Protein AF-A0A651H139-F1 (afdb_monomer)

Structure (mmCIF, N/CA/C/O backbone):
data_AF-A0A651H139-F1
#
_entry.id   AF-A0A651H139-F1
#
loop_
_atom_site.group_PDB
_atom_site.id
_atom_site.type_symbol
_atom_site.label_atom_id
_atom_site.label_alt_id
_atom_site.label_comp_id
_atom_site.label_asym_id
_atom_site.label_entity_id
_atom_site.label_seq_id
_atom_site.pdbx_PDB_ins_code
_atom_site.Cartn_x
_atom_site.Cartn_y
_atom_site.Cartn_z
_atom_site.occupancy
_atom_site.B_iso_or_equiv
_atom_site.auth_seq_id
_atom_site.auth_comp_id
_atom_site.auth_asym_id
_atom_site.auth_atom_id
_atom_site.pdbx_PDB_model_num
ATOM 1 N N . MET A 1 1 ? -6.492 52.705 83.514 1.00 47.47 1 MET A N 1
ATOM 2 C CA . MET A 1 1 ? -7.385 52.666 82.339 1.00 47.47 1 MET A CA 1
ATOM 3 C C . MET A 1 1 ? -6.529 52.869 81.091 1.00 47.47 1 MET A C 1
ATOM 5 O O . MET A 1 1 ? -6.229 54.001 80.756 1.00 47.47 1 MET A O 1
ATOM 9 N N . SER A 1 2 ? -6.008 51.786 80.507 1.00 46.94 2 SER A N 1
ATOM 10 C CA . SER A 1 2 ? -5.387 51.763 79.169 1.00 46.94 2 SER A CA 1
ATOM 11 C C . SER A 1 2 ? -5.122 50.300 78.799 1.00 46.94 2 SER A C 1
ATOM 13 O O . SER A 1 2 ? -4.218 49.666 79.340 1.00 46.94 2 SER A O 1
ATOM 15 N N . THR A 1 3 ? -5.993 49.730 77.972 1.00 52.69 3 THR A N 1
ATOM 16 C CA . THR A 1 3 ? -5.930 48.345 77.489 1.00 52.69 3 THR A CA 1
ATOM 17 C C . THR A 1 3 ? -5.232 48.317 76.132 1.00 52.69 3 THR A C 1
ATOM 19 O O . THR A 1 3 ? -5.686 48.969 75.194 1.00 52.69 3 THR A O 1
ATOM 22 N N . ARG A 1 4 ? -4.133 47.563 76.016 1.00 47.78 4 ARG A N 1
ATOM 23 C CA . ARG A 1 4 ? -3.503 47.222 74.728 1.00 47.78 4 ARG A CA 1
ATOM 24 C C . ARG A 1 4 ? -4.328 46.139 74.013 1.00 47.78 4 ARG A C 1
ATOM 26 O O . ARG A 1 4 ? -4.791 45.228 74.698 1.00 47.78 4 ARG A O 1
ATOM 33 N N . PRO A 1 5 ? -4.469 46.168 72.676 1.00 54.44 5 PRO A N 1
ATOM 34 C CA . PRO A 1 5 ? -5.036 45.052 71.932 1.00 54.44 5 PRO A CA 1
ATOM 35 C C . PRO A 1 5 ? -3.937 44.031 71.598 1.00 54.44 5 PRO A C 1
ATOM 37 O O . PRO A 1 5 ? -2.902 44.378 71.029 1.00 54.44 5 PRO A O 1
ATOM 40 N N . HIS A 1 6 ? -4.166 42.767 71.952 1.00 53.38 6 HIS A N 1
ATOM 41 C CA . HIS A 1 6 ? -3.394 41.638 71.440 1.00 53.38 6 HIS A CA 1
ATOM 42 C C . HIS A 1 6 ? -3.793 41.391 69.980 1.00 53.38 6 HIS A C 1
ATOM 44 O O . HIS A 1 6 ? -4.968 41.201 69.676 1.00 53.38 6 HIS A O 1
ATOM 50 N N . THR A 1 7 ? -2.819 41.435 69.075 1.00 54.84 7 THR A N 1
ATOM 51 C CA . THR A 1 7 ? -2.977 41.035 67.674 1.00 54.84 7 THR A CA 1
ATOM 52 C C . THR A 1 7 ? -2.750 39.530 67.601 1.00 54.84 7 THR A C 1
ATOM 54 O O . THR A 1 7 ? -1.624 39.062 67.748 1.00 54.84 7 THR A O 1
ATOM 57 N N . ASP A 1 8 ? -3.836 38.784 67.438 1.00 47.03 8 ASP A N 1
ATOM 58 C CA . ASP A 1 8 ? -3.831 37.334 67.271 1.00 47.03 8 ASP A CA 1
ATOM 59 C C . ASP A 1 8 ? -3.530 37.025 65.793 1.00 47.03 8 ASP A C 1
ATOM 61 O O . ASP A 1 8 ? -4.384 37.177 64.916 1.00 47.03 8 ASP A O 1
ATOM 65 N N . LEU A 1 9 ? -2.276 36.688 65.483 1.00 54.66 9 LEU A N 1
ATOM 66 C CA . LEU A 1 9 ? -1.890 36.177 64.167 1.00 54.66 9 LEU A CA 1
ATOM 67 C C . LEU A 1 9 ? -2.189 34.678 64.144 1.00 54.66 9 LEU A C 1
ATOM 69 O O . LEU A 1 9 ? -1.424 33.875 64.675 1.00 54.66 9 LEU A O 1
ATOM 73 N N . ALA A 1 10 ? -3.312 34.310 63.528 1.00 52.94 10 ALA A N 1
ATOM 74 C CA . ALA A 1 10 ? -3.652 32.916 63.279 1.00 52.94 10 ALA A CA 1
ATOM 75 C C . ALA A 1 10 ? -2.549 32.234 62.438 1.00 52.94 10 ALA A C 1
ATOM 77 O O . ALA A 1 10 ? -2.105 32.804 61.434 1.00 52.94 10 ALA A O 1
ATOM 78 N N . PRO A 1 11 ? -2.106 31.016 62.799 1.00 51.72 11 PRO A N 1
ATOM 79 C CA . PRO A 1 11 ? -1.178 30.258 61.975 1.00 51.72 11 PRO A CA 1
ATOM 80 C C . PRO A 1 11 ? -1.868 29.855 60.667 1.00 51.72 11 PRO A C 1
ATOM 82 O O . PRO A 1 11 ? -2.921 29.218 60.673 1.00 51.72 11 PRO A O 1
ATOM 85 N N . VAL A 1 12 ? -1.267 30.230 59.536 1.00 58.81 12 VAL A N 1
ATOM 86 C CA . VAL A 1 12 ? -1.681 29.758 58.209 1.00 58.81 12 VAL A CA 1
ATOM 87 C C . VAL A 1 12 ? -1.578 28.225 58.192 1.00 58.81 12 VAL A C 1
ATOM 89 O O . VAL A 1 12 ? -0.518 27.695 58.540 1.00 58.81 12 VAL A O 1
ATOM 92 N N . PRO A 1 13 ? -2.641 27.490 57.816 1.00 51.47 13 PRO A N 1
ATOM 93 C CA . PRO A 1 13 ? -2.626 26.035 57.822 1.00 51.47 13 PRO A CA 1
ATOM 94 C C . PRO A 1 13 ? -1.707 25.524 56.707 1.00 51.47 13 PRO A C 1
ATOM 96 O O . PRO A 1 13 ? -2.048 25.528 55.529 1.00 51.47 13 PRO A O 1
ATOM 99 N N . VAL A 1 14 ? -0.520 25.057 57.093 1.00 57.22 14 VAL A N 1
ATOM 100 C CA . VAL A 1 14 ? 0.495 24.468 56.197 1.00 57.22 14 VAL A CA 1
ATOM 101 C C . VAL A 1 14 ? 0.013 23.143 55.573 1.00 57.22 14 VAL A C 1
ATOM 103 O O . VAL A 1 14 ? 0.557 22.691 54.573 1.00 57.22 14 VAL A O 1
ATOM 106 N N . ALA A 1 15 ? -1.050 22.540 56.114 1.00 55.06 15 ALA A N 1
ATOM 107 C CA . ALA A 1 15 ? -1.561 21.237 55.691 1.00 55.06 15 ALA A CA 1
ATOM 108 C C . ALA A 1 15 ? -2.310 21.240 54.340 1.00 55.06 15 ALA A C 1
ATOM 110 O O . ALA A 1 15 ? -2.400 20.201 53.697 1.00 55.06 15 ALA A O 1
ATOM 111 N N . GLU A 1 16 ? -2.833 22.381 53.877 1.00 52.69 16 GLU A N 1
ATOM 112 C CA . GLU A 1 16 ? -3.688 22.431 52.673 1.00 52.69 16 GLU A CA 1
ATOM 113 C C . GLU A 1 16 ? -2.880 22.541 51.360 1.00 52.69 16 GLU A C 1
ATOM 115 O O . GLU A 1 16 ? -3.360 22.198 50.277 1.00 52.69 16 GLU A O 1
ATOM 120 N N . ALA A 1 17 ? -1.617 22.973 51.446 1.00 56.03 17 ALA A N 1
ATOM 121 C CA . ALA A 1 17 ? -0.727 23.112 50.293 1.00 56.03 17 ALA A CA 1
ATOM 122 C C . ALA A 1 17 ? -0.176 21.762 49.794 1.00 56.03 17 ALA A C 1
ATOM 124 O O . ALA A 1 17 ? -0.018 21.573 48.583 1.00 56.03 17 ALA A O 1
ATOM 125 N N . ASP A 1 18 ? 0.068 20.813 50.702 1.00 57.00 18 ASP A N 1
ATOM 126 C CA . ASP A 1 18 ? 0.630 19.501 50.363 1.00 57.00 18 ASP A CA 1
ATOM 127 C C . ASP A 1 18 ? -0.397 18.589 49.675 1.00 57.00 18 ASP A C 1
ATOM 129 O O . ASP A 1 18 ? -0.065 17.921 48.691 1.00 57.00 18 ASP A O 1
ATOM 133 N N . ASP A 1 19 ? -1.669 18.640 50.081 1.00 58.44 19 ASP A N 1
ATOM 134 C CA . ASP A 1 19 ? -2.745 17.884 49.424 1.00 58.44 19 ASP A CA 1
ATOM 135 C C . ASP A 1 19 ? -3.064 18.427 48.022 1.00 58.44 19 ASP A C 1
ATOM 137 O O . ASP A 1 19 ? -3.291 17.660 47.075 1.00 58.44 19 ASP A O 1
ATOM 141 N N . ALA A 1 20 ? -3.007 19.749 47.831 1.00 58.34 20 ALA A N 1
ATOM 142 C CA . ALA A 1 20 ? -3.158 20.365 46.514 1.00 58.34 20 ALA A CA 1
ATOM 143 C C . ALA A 1 20 ? -1.987 20.005 45.577 1.00 58.34 20 ALA A C 1
ATOM 145 O O . ALA A 1 20 ? -2.196 19.725 44.387 1.00 58.34 20 ALA A O 1
ATOM 146 N N . ALA A 1 21 ? -0.760 19.951 46.105 1.00 59.69 21 ALA A N 1
ATOM 147 C CA . ALA A 1 21 ? 0.429 19.540 45.363 1.00 59.69 21 ALA A CA 1
ATOM 148 C C . ALA A 1 21 ? 0.393 18.047 44.992 1.00 59.69 21 ALA A C 1
ATOM 150 O O . ALA A 1 21 ? 0.658 17.703 43.834 1.00 59.69 21 ALA A O 1
ATOM 151 N N . ALA A 1 22 ? -0.018 17.175 45.918 1.00 59.06 22 ALA A N 1
ATOM 152 C CA . ALA A 1 22 ? -0.191 15.741 45.683 1.00 59.06 22 ALA A CA 1
ATOM 153 C C . ALA A 1 22 ? -1.296 15.455 44.650 1.00 59.06 22 ALA A C 1
ATOM 155 O O . ALA A 1 22 ? -1.112 14.642 43.739 1.00 59.06 22 ALA A O 1
ATOM 156 N N . THR A 1 23 ? -2.403 16.200 44.703 1.00 61.00 23 THR A N 1
ATOM 157 C CA . THR A 1 23 ? -3.515 16.082 43.744 1.00 61.00 23 THR A CA 1
ATOM 158 C C . THR A 1 23 ? -3.134 16.608 42.351 1.00 61.00 23 THR A C 1
ATOM 160 O O . THR A 1 23 ? -3.502 16.021 41.328 1.00 61.00 23 THR A O 1
ATOM 163 N N . SER A 1 24 ? -2.329 17.675 42.279 1.00 60.19 24 SER A N 1
ATOM 164 C CA . SER A 1 24 ? -1.721 18.185 41.037 1.00 60.19 24 SER A CA 1
ATOM 165 C C . SER A 1 24 ? -0.720 17.189 40.436 1.00 60.19 24 SER A C 1
ATOM 167 O O . SER A 1 24 ? -0.739 16.952 39.224 1.00 60.19 24 SER A O 1
ATOM 169 N N . ALA A 1 25 ? 0.117 16.560 41.264 1.00 59.31 25 ALA A N 1
ATOM 170 C CA . ALA A 1 25 ? 1.078 15.547 40.834 1.00 59.31 25 ALA A CA 1
ATOM 171 C C . ALA A 1 25 ? 0.373 14.283 40.312 1.00 59.31 25 ALA A C 1
ATOM 173 O O . ALA A 1 25 ? 0.713 13.800 39.229 1.00 59.31 25 ALA A O 1
ATOM 174 N N . ALA A 1 26 ? -0.672 13.815 41.001 1.00 57.53 26 ALA A N 1
ATOM 175 C CA . ALA A 1 26 ? -1.503 12.691 40.567 1.00 57.53 26 ALA A CA 1
ATOM 176 C C . ALA A 1 26 ? -2.285 12.989 39.270 1.00 57.53 26 ALA A C 1
ATOM 178 O O . ALA A 1 26 ? -2.435 12.118 38.409 1.00 57.53 26 ALA A O 1
ATOM 179 N N . ARG A 1 27 ? -2.732 14.238 39.058 1.00 55.25 27 ARG A N 1
ATOM 180 C CA . ARG A 1 27 ? -3.337 14.659 37.779 1.00 55.25 27 ARG A CA 1
ATOM 181 C C . ARG A 1 27 ? -2.332 14.704 36.627 1.00 55.25 27 ARG A C 1
ATOM 183 O O . ARG A 1 27 ? -2.687 14.343 35.504 1.00 55.25 27 ARG A O 1
ATOM 190 N N . ARG A 1 28 ? -1.083 15.117 36.872 1.00 55.69 28 ARG A N 1
ATOM 191 C CA . ARG A 1 28 ? -0.029 15.142 35.838 1.00 55.69 28 ARG A CA 1
ATOM 192 C C . ARG A 1 28 ? 0.399 13.737 35.416 1.00 55.69 28 ARG A C 1
ATOM 194 O O . ARG A 1 28 ? 0.610 13.512 34.225 1.00 55.69 28 ARG A O 1
ATOM 201 N N . THR A 1 29 ? 0.464 12.783 36.343 1.00 54.66 29 THR A N 1
ATOM 202 C CA . THR A 1 29 ? 0.790 11.383 36.022 1.00 54.66 29 THR A CA 1
ATOM 203 C C . THR A 1 29 ? -0.355 10.679 35.289 1.00 54.66 29 THR A C 1
ATOM 205 O O . THR A 1 29 ? -0.104 9.969 34.314 1.00 54.66 29 THR A O 1
ATOM 208 N N . ALA A 1 30 ? -1.613 10.958 35.648 1.00 52.88 30 ALA A N 1
ATOM 209 C CA . ALA A 1 30 ? -2.782 10.447 34.925 1.00 52.88 30 ALA A CA 1
ATOM 210 C C . ALA A 1 30 ? -2.909 11.024 33.498 1.00 52.88 30 ALA A C 1
ATOM 212 O O . ALA A 1 30 ? -3.311 10.316 32.574 1.00 52.88 30 ALA A O 1
ATOM 213 N N . SER A 1 31 ? -2.502 12.281 33.283 1.00 51.69 31 SER A N 1
ATOM 214 C CA . SER A 1 31 ? -2.505 12.919 31.957 1.00 51.69 31 SER A CA 1
ATOM 215 C C . SER A 1 31 ? -1.406 12.399 31.012 1.00 51.69 31 SER A C 1
ATOM 217 O O . SER A 1 31 ? -1.512 12.588 29.798 1.00 51.69 31 SER A O 1
ATOM 219 N N . GLY A 1 32 ? -0.353 11.756 31.531 1.00 48.09 32 GLY A N 1
ATOM 220 C CA . GLY A 1 32 ? 0.766 11.229 30.735 1.00 48.09 32 GLY A CA 1
ATOM 221 C C . GLY A 1 32 ? 0.537 9.826 30.158 1.00 48.09 32 GLY A C 1
ATOM 222 O O . GLY A 1 32 ? 1.191 9.442 29.188 1.00 48.09 32 GLY A O 1
ATOM 223 N N . ALA A 1 33 ? -0.426 9.070 30.695 1.00 47.12 33 ALA A N 1
ATOM 224 C CA . ALA A 1 33 ? -0.637 7.652 30.381 1.00 47.12 33 ALA A CA 1
ATOM 225 C C . ALA A 1 33 ? -1.183 7.367 28.961 1.00 47.12 33 ALA A C 1
ATOM 227 O O . ALA A 1 33 ? -1.276 6.211 28.549 1.00 47.12 33 ALA A O 1
ATOM 228 N N . GLY A 1 34 ? -1.531 8.402 28.187 1.00 52.78 34 GLY A N 1
ATOM 229 C CA . GLY A 1 34 ? -2.111 8.267 26.844 1.00 52.78 34 GLY A CA 1
ATOM 230 C C . GLY A 1 34 ? -1.166 8.547 25.668 1.00 52.78 34 GLY A C 1
ATOM 231 O O . GLY A 1 34 ? -1.540 8.294 24.519 1.00 52.78 34 GLY A O 1
ATOM 232 N N . GLN A 1 35 ? 0.042 9.077 25.897 1.00 57.38 35 GLN A N 1
ATOM 233 C CA . GLN A 1 35 ? 0.929 9.472 24.797 1.00 57.38 35 GLN A CA 1
ATOM 234 C C . GLN A 1 35 ? 1.868 8.332 24.390 1.00 57.38 35 GLN A C 1
ATOM 236 O O . GLN A 1 35 ? 2.908 8.090 24.992 1.00 57.38 35 GLN A O 1
ATOM 241 N N . VAL A 1 36 ? 1.520 7.639 23.303 1.00 67.38 36 VAL A N 1
ATOM 242 C CA . VAL A 1 36 ? 2.433 6.703 22.628 1.00 67.38 36 VAL A CA 1
ATOM 243 C C . VAL A 1 36 ? 3.733 7.430 22.269 1.00 67.38 36 VAL A C 1
ATOM 245 O O . VAL A 1 36 ? 3.698 8.414 21.515 1.00 67.38 36 VAL A O 1
ATOM 248 N N . THR A 1 37 ? 4.866 6.925 22.768 1.00 84.06 37 THR A N 1
ATOM 249 C CA . THR A 1 37 ? 6.191 7.493 22.488 1.00 84.06 37 THR A CA 1
ATOM 250 C C . THR A 1 37 ? 6.443 7.554 20.974 1.00 84.06 37 THR A C 1
ATOM 252 O O . THR A 1 37 ? 5.964 6.688 20.227 1.00 84.06 37 THR A O 1
ATOM 255 N N . PRO A 1 38 ? 7.174 8.569 20.476 1.00 83.62 38 PRO A N 1
ATOM 256 C CA . PRO A 1 38 ? 7.478 8.692 19.048 1.00 83.62 38 PRO A CA 1
ATOM 257 C C . PRO A 1 38 ? 8.184 7.439 18.504 1.00 83.62 38 PRO A C 1
ATOM 259 O O . PRO A 1 38 ? 7.838 6.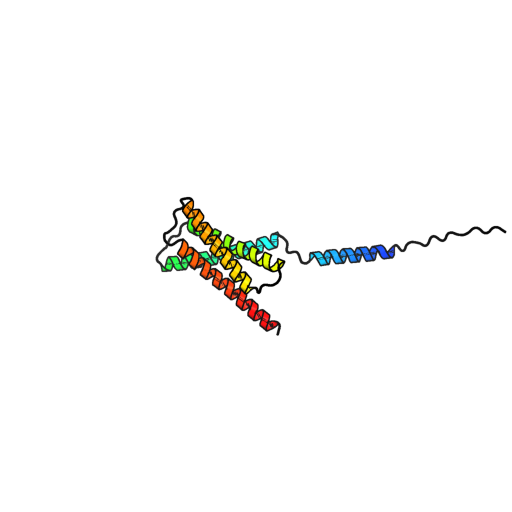956 17.428 1.00 83.62 38 PRO A O 1
ATOM 262 N N . LEU A 1 39 ? 9.063 6.828 19.305 1.00 85.62 39 LEU A N 1
ATOM 263 C CA . LEU A 1 39 ? 9.728 5.562 18.981 1.00 85.62 39 LEU A CA 1
ATOM 264 C C . LEU A 1 39 ? 8.738 4.403 18.795 1.00 85.62 39 LEU A C 1
ATOM 266 O O . LEU A 1 39 ? 8.859 3.626 17.849 1.00 85.62 39 LEU A O 1
ATOM 270 N N . ALA A 1 40 ? 7.714 4.291 19.649 1.00 87.00 40 ALA A N 1
ATOM 271 C CA . ALA A 1 40 ? 6.699 3.248 19.510 1.00 87.00 40 ALA A CA 1
ATOM 272 C C . ALA A 1 40 ? 5.840 3.432 18.248 1.00 87.00 40 ALA A C 1
ATOM 274 O O . ALA A 1 40 ? 5.447 2.441 17.625 1.00 87.00 40 ALA A O 1
ATOM 275 N N . ARG A 1 41 ? 5.555 4.681 17.853 1.00 85.19 41 ARG A N 1
ATOM 276 C CA . ARG A 1 41 ? 4.873 4.989 16.584 1.00 85.19 41 ARG A CA 1
ATOM 277 C C . ARG A 1 41 ? 5.730 4.603 15.385 1.00 85.19 41 ARG A C 1
ATOM 279 O O . ARG A 1 41 ? 5.240 3.867 14.530 1.00 85.19 41 ARG A O 1
ATOM 286 N N . LEU A 1 42 ? 6.998 5.010 15.377 1.00 88.44 42 L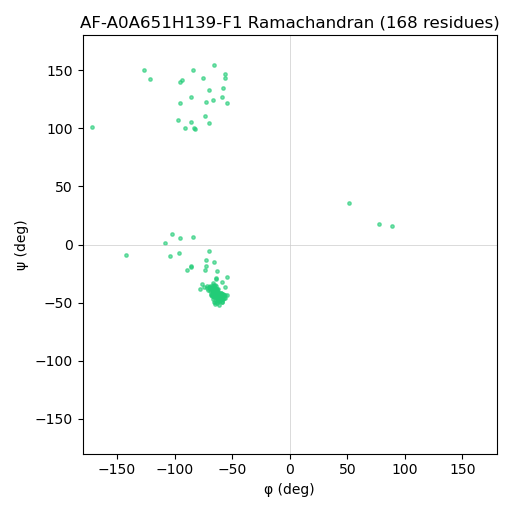EU A N 1
ATOM 287 C CA . LEU A 1 42 ? 7.938 4.673 14.311 1.00 88.44 42 LEU A CA 1
ATOM 288 C C . LEU A 1 42 ? 8.102 3.155 14.162 1.00 88.44 42 LEU A C 1
ATOM 290 O O . LEU A 1 42 ? 7.994 2.633 13.057 1.00 88.44 42 LEU A O 1
ATOM 294 N N . ARG A 1 43 ? 8.244 2.424 15.276 1.00 92.38 43 ARG A N 1
ATOM 295 C CA . ARG A 1 43 ? 8.320 0.955 15.268 1.00 92.38 43 ARG A CA 1
ATOM 296 C C . ARG A 1 43 ? 7.084 0.316 14.636 1.00 92.38 43 ARG A C 1
ATOM 298 O O . ARG A 1 43 ? 7.205 -0.579 13.808 1.00 92.38 43 ARG A O 1
ATOM 305 N N . ARG A 1 44 ? 5.880 0.760 15.020 1.00 89.94 44 ARG A N 1
ATOM 306 C CA . ARG A 1 44 ? 4.622 0.231 14.458 1.00 89.94 44 ARG A CA 1
ATOM 307 C C . ARG A 1 44 ? 4.494 0.538 12.969 1.00 89.94 44 ARG A C 1
ATOM 309 O O . ARG A 1 44 ? 3.994 -0.308 12.237 1.00 89.94 44 ARG A O 1
ATOM 316 N N . PHE A 1 45 ? 4.923 1.722 12.542 1.00 88.69 45 PHE A N 1
ATOM 317 C CA . PHE A 1 45 ? 4.939 2.098 11.133 1.00 88.69 45 PHE A CA 1
ATOM 318 C C . PHE A 1 45 ? 5.911 1.217 10.342 1.00 88.69 45 PHE A C 1
ATOM 320 O O . PHE A 1 45 ? 5.492 0.572 9.386 1.00 88.69 45 PHE A O 1
ATOM 327 N N . GLY A 1 46 ? 7.158 1.086 10.808 1.00 91.44 46 GLY A N 1
ATOM 328 C CA . GLY A 1 46 ? 8.168 0.227 10.186 1.00 91.44 46 GLY A CA 1
ATOM 329 C C . GLY A 1 46 ? 7.710 -1.228 10.059 1.00 91.44 46 GLY A C 1
ATOM 330 O O . GLY A 1 46 ? 7.822 -1.809 8.988 1.00 91.44 46 GLY A O 1
ATOM 331 N N . LEU A 1 47 ? 7.084 -1.792 11.099 1.00 92.62 47 LEU A N 1
ATOM 332 C CA . LEU A 1 47 ? 6.522 -3.147 11.033 1.00 92.62 47 LEU A CA 1
ATOM 333 C C . LEU A 1 47 ? 5.453 -3.293 9.943 1.00 92.62 47 LEU A C 1
ATOM 335 O O . LEU A 1 47 ? 5.439 -4.295 9.233 1.00 92.62 47 LEU A O 1
ATOM 339 N N . ARG A 1 48 ? 4.566 -2.304 9.785 1.00 89.38 48 ARG A N 1
ATOM 340 C CA . ARG A 1 48 ? 3.554 -2.328 8.719 1.00 89.38 48 ARG A CA 1
ATOM 341 C C . ARG A 1 48 ? 4.188 -2.222 7.336 1.00 89.38 48 ARG A C 1
ATOM 343 O O . ARG A 1 48 ? 3.757 -2.946 6.446 1.00 89.38 48 ARG A O 1
ATOM 350 N N . VAL A 1 49 ? 5.208 -1.374 7.171 1.00 91.81 49 VAL A N 1
ATOM 351 C CA . VAL A 1 49 ? 5.977 -1.284 5.919 1.00 91.81 49 VAL A CA 1
ATOM 352 C C . VAL A 1 49 ? 6.599 -2.637 5.594 1.00 91.81 49 VAL A C 1
ATOM 354 O O . VAL A 1 49 ? 6.379 -3.130 4.496 1.00 91.81 49 VAL A O 1
ATOM 357 N N . CYS A 1 50 ? 7.284 -3.277 6.546 1.00 93.50 50 CYS A N 1
ATOM 358 C CA . CYS A 1 50 ? 7.895 -4.589 6.327 1.00 93.50 50 CYS A CA 1
ATOM 359 C C . CYS A 1 50 ? 6.861 -5.644 5.920 1.00 93.50 50 CYS A C 1
ATOM 361 O O . CYS A 1 50 ? 7.054 -6.333 4.926 1.00 93.50 50 CYS A O 1
ATOM 363 N N . VAL A 1 51 ? 5.745 -5.754 6.648 1.00 90.31 51 VAL A N 1
ATOM 364 C CA . VAL A 1 51 ? 4.703 -6.750 6.347 1.00 90.31 51 VAL A CA 1
ATOM 365 C C . VAL A 1 51 ? 4.098 -6.522 4.961 1.00 90.31 51 VAL A C 1
ATOM 367 O O . VAL A 1 51 ? 3.979 -7.470 4.187 1.00 90.31 51 VAL A O 1
ATOM 370 N N . LEU A 1 52 ? 3.738 -5.279 4.627 1.00 88.56 52 LEU A N 1
ATOM 371 C CA . LEU A 1 52 ? 3.128 -4.959 3.335 1.00 88.56 52 LEU A CA 1
ATOM 372 C C . LEU A 1 52 ? 4.118 -5.097 2.181 1.00 88.56 52 LEU A C 1
ATOM 374 O O . LEU A 1 52 ? 3.750 -5.625 1.138 1.00 88.56 52 LEU A O 1
ATOM 378 N N . TYR A 1 53 ? 5.365 -4.672 2.372 1.00 91.75 53 TYR A N 1
ATOM 379 C CA . TYR A 1 53 ? 6.418 -4.819 1.373 1.00 91.75 53 TYR A CA 1
ATOM 380 C C . TYR A 1 53 ? 6.713 -6.288 1.080 1.00 91.75 53 TYR A C 1
ATOM 382 O O . TYR A 1 53 ? 6.756 -6.673 -0.088 1.00 91.75 53 TYR A O 1
ATOM 390 N N . THR A 1 54 ? 6.835 -7.125 2.112 1.00 91.62 54 THR A N 1
ATOM 391 C CA . THR A 1 54 ? 7.018 -8.569 1.936 1.00 91.62 54 THR A CA 1
ATOM 392 C C . THR A 1 54 ? 5.815 -9.193 1.237 1.00 91.62 54 THR A C 1
ATOM 394 O O . THR A 1 54 ? 5.996 -9.908 0.257 1.00 91.62 54 THR A O 1
ATOM 397 N N . ALA A 1 55 ? 4.588 -8.894 1.676 1.00 87.00 55 ALA A N 1
ATOM 398 C CA . ALA A 1 55 ? 3.381 -9.440 1.057 1.00 87.00 55 ALA A CA 1
ATOM 399 C C . ALA A 1 55 ? 3.258 -9.041 -0.422 1.00 87.00 55 ALA A C 1
ATOM 401 O O . ALA A 1 55 ? 3.001 -9.894 -1.271 1.00 87.00 55 ALA A O 1
ATOM 402 N N . LEU A 1 56 ? 3.489 -7.764 -0.736 1.00 86.56 56 LEU A N 1
ATOM 403 C CA . LEU A 1 56 ? 3.457 -7.242 -2.100 1.00 86.56 56 LEU A CA 1
ATOM 404 C C . LEU A 1 56 ? 4.538 -7.888 -2.972 1.00 86.56 56 LEU A C 1
ATOM 406 O O . LEU A 1 56 ? 4.251 -8.322 -4.084 1.00 86.56 56 LEU A O 1
ATOM 410 N N . THR A 1 57 ? 5.765 -7.980 -2.459 1.00 89.56 57 THR A N 1
ATOM 411 C CA . THR A 1 57 ? 6.899 -8.557 -3.190 1.00 89.56 57 THR A CA 1
ATOM 412 C C . THR A 1 57 ? 6.675 -10.036 -3.459 1.00 89.56 57 THR A C 1
ATOM 414 O O . THR A 1 57 ? 6.764 -10.444 -4.608 1.00 89.56 57 THR A O 1
ATOM 417 N N . VAL A 1 58 ? 6.295 -10.821 -2.447 1.00 89.81 58 VAL A N 1
ATOM 418 C CA . VAL A 1 58 ? 6.013 -12.255 -2.614 1.00 89.81 58 VAL A CA 1
ATOM 419 C C . VAL A 1 58 ? 4.870 -12.471 -3.600 1.00 89.81 58 VAL A C 1
ATOM 421 O O . VAL A 1 58 ? 5.002 -13.288 -4.504 1.00 89.81 58 VAL A O 1
ATOM 424 N N . THR A 1 59 ? 3.777 -11.712 -3.481 1.00 84.00 59 THR A N 1
ATOM 425 C CA . THR A 1 59 ? 2.641 -11.822 -4.413 1.00 84.00 59 THR A CA 1
ATOM 426 C C . THR A 1 59 ? 3.075 -11.519 -5.844 1.00 84.00 59 THR A C 1
ATOM 428 O O . THR A 1 59 ? 2.773 -12.283 -6.759 1.00 84.00 59 THR A O 1
ATOM 431 N N . SER A 1 60 ? 3.830 -10.436 -6.039 1.00 83.69 60 SER A N 1
ATOM 432 C CA . SER A 1 60 ? 4.327 -10.049 -7.358 1.00 83.69 60 SER A CA 1
ATOM 433 C C . SER A 1 60 ? 5.320 -11.066 -7.921 1.00 83.69 60 SER A C 1
ATOM 435 O O . SER A 1 60 ? 5.292 -11.323 -9.118 1.00 83.69 60 SER A O 1
ATOM 437 N N . SER A 1 61 ? 6.169 -11.662 -7.082 1.00 87.25 61 SER A N 1
ATOM 438 C CA . SER A 1 61 ? 7.111 -12.708 -7.488 1.00 87.25 61 SER A CA 1
ATOM 439 C C . SER A 1 61 ? 6.389 -13.992 -7.885 1.00 87.25 61 SER A C 1
ATOM 441 O O . SER A 1 61 ? 6.712 -14.568 -8.915 1.00 87.25 61 SER A O 1
ATOM 443 N N . VAL A 1 62 ? 5.373 -14.418 -7.127 1.00 87.88 62 VAL A N 1
ATOM 444 C CA . VAL A 1 62 ? 4.541 -15.579 -7.488 1.00 87.88 62 VAL A CA 1
ATOM 445 C C . VAL A 1 62 ? 3.851 -15.351 -8.833 1.00 87.88 62 VAL A C 1
ATOM 447 O O . VAL A 1 62 ? 3.839 -16.244 -9.678 1.00 87.88 62 VAL A O 1
ATOM 450 N N . LEU A 1 63 ? 3.312 -14.149 -9.055 1.00 84.25 63 LEU A N 1
ATOM 451 C CA . LEU A 1 63 ? 2.643 -13.802 -10.308 1.00 84.25 63 LEU A CA 1
ATOM 452 C C . LEU A 1 63 ? 3.623 -13.738 -11.491 1.00 84.25 63 LEU A C 1
ATOM 454 O O . LEU A 1 63 ? 3.299 -14.229 -12.569 1.00 84.25 63 LEU A O 1
ATOM 458 N N . ALA A 1 64 ? 4.823 -13.191 -11.280 1.00 85.06 64 ALA A N 1
ATOM 459 C CA . ALA A 1 64 ? 5.890 -13.165 -12.279 1.00 85.06 64 ALA A CA 1
ATOM 460 C C . ALA A 1 64 ? 6.338 -14.586 -12.665 1.00 85.06 64 ALA A C 1
ATOM 462 O O . ALA A 1 64 ? 6.403 -14.899 -13.854 1.00 85.06 64 ALA A O 1
ATOM 463 N N . LEU A 1 65 ? 6.532 -15.476 -11.683 1.00 89.06 65 LEU A N 1
ATOM 464 C CA . LEU A 1 65 ? 6.860 -16.886 -11.926 1.00 89.06 65 LEU A CA 1
ATOM 465 C C . LEU A 1 65 ? 5.763 -17.593 -12.731 1.00 89.06 65 LEU A C 1
ATOM 467 O O . LEU A 1 65 ? 6.062 -18.317 -13.677 1.00 89.06 65 LEU A O 1
ATOM 471 N N . ALA A 1 66 ? 4.490 -17.348 -12.407 1.00 86.50 66 ALA A N 1
ATOM 472 C CA . ALA A 1 66 ? 3.364 -17.902 -13.160 1.00 86.50 66 ALA A CA 1
ATOM 473 C C . ALA A 1 66 ? 3.309 -17.407 -14.621 1.00 86.50 66 ALA A C 1
ATOM 475 O O . ALA A 1 66 ? 2.725 -18.071 -15.474 1.00 86.50 66 ALA A O 1
ATOM 476 N N . GLN A 1 67 ? 3.923 -16.258 -14.913 1.00 85.44 67 GLN A N 1
ATOM 477 C CA . GLN A 1 67 ? 4.042 -15.671 -16.252 1.00 85.44 67 GLN A CA 1
ATOM 478 C C . GLN A 1 67 ? 5.367 -16.029 -16.953 1.00 85.44 67 GLN A C 1
ATOM 480 O O . GLN A 1 67 ? 5.631 -15.520 -18.042 1.00 85.44 67 GLN A O 1
ATOM 485 N N . GLY A 1 68 ? 6.198 -16.890 -16.354 1.00 88.06 68 GLY A N 1
ATOM 486 C CA . GLY A 1 68 ? 7.489 -17.308 -16.911 1.00 88.06 68 GLY A CA 1
ATOM 487 C C . GLY A 1 68 ? 8.617 -16.281 -16.755 1.00 88.06 68 GLY A C 1
ATOM 488 O O . GLY A 1 68 ? 9.614 -16.365 -17.465 1.00 88.06 68 GLY A O 1
ATOM 489 N N . GLN A 1 69 ? 8.470 -15.299 -15.862 1.00 85.06 69 GLN A N 1
ATOM 490 C CA . GLN A 1 69 ? 9.510 -14.318 -15.542 1.00 85.06 69 GLN A CA 1
ATOM 491 C C . GLN A 1 69 ? 10.269 -14.757 -14.284 1.00 85.06 69 GLN A C 1
ATOM 493 O O . GLN A 1 69 ? 9.742 -14.686 -13.174 1.00 85.06 69 GLN A O 1
ATOM 498 N N . GLU A 1 70 ? 11.511 -15.209 -14.458 1.00 86.94 70 GLU A N 1
ATOM 499 C CA . GLU A 1 70 ? 12.340 -15.736 -13.360 1.00 86.94 70 GLU A CA 1
ATOM 500 C C . GLU A 1 70 ? 13.171 -14.660 -12.648 1.00 86.94 70 GLU A C 1
ATOM 502 O O . GLU A 1 70 ? 13.572 -14.837 -11.497 1.00 86.94 70 GLU A O 1
ATOM 507 N N . SER A 1 71 ? 13.420 -13.530 -13.313 1.00 83.50 71 SER A N 1
ATOM 508 C CA . SER A 1 71 ? 14.254 -12.445 -12.798 1.00 83.50 71 SER A CA 1
ATOM 509 C C . SER A 1 71 ? 13.490 -11.132 -12.717 1.00 83.50 71 SER A C 1
ATOM 511 O O . SER A 1 71 ? 12.735 -10.786 -13.622 1.00 83.50 71 SER A O 1
ATOM 513 N N . ASP A 1 72 ? 13.759 -10.367 -11.663 1.00 81.38 72 ASP A N 1
ATOM 514 C CA . ASP A 1 72 ? 13.205 -9.034 -11.451 1.00 81.38 72 ASP A CA 1
ATOM 515 C C . ASP A 1 72 ? 14.339 -8.031 -11.207 1.00 81.38 72 ASP A C 1
ATOM 517 O O . ASP A 1 72 ? 15.398 -8.385 -10.681 1.00 81.38 72 ASP A O 1
ATOM 521 N N . THR A 1 73 ? 14.143 -6.772 -11.591 1.00 84.44 73 THR A N 1
ATOM 522 C CA . THR A 1 73 ? 15.195 -5.753 -11.452 1.00 84.44 73 THR A CA 1
ATOM 523 C C . THR A 1 73 ? 15.203 -5.150 -10.048 1.00 84.44 73 THR A C 1
ATOM 525 O O . THR A 1 73 ? 14.164 -4.987 -9.404 1.00 84.44 73 THR A O 1
ATOM 528 N N . HIS A 1 74 ? 16.379 -4.723 -9.575 1.00 85.69 74 HIS A N 1
ATOM 529 C CA . HIS A 1 74 ? 16.486 -3.997 -8.303 1.00 85.69 74 HIS A CA 1
ATOM 530 C C . HIS A 1 74 ? 15.650 -2.709 -8.288 1.00 85.69 74 HIS A C 1
ATOM 532 O O . HIS A 1 74 ? 15.095 -2.341 -7.253 1.00 85.69 74 HIS A O 1
ATOM 538 N N . VAL A 1 75 ? 15.504 -2.055 -9.444 1.00 80.12 75 VAL A N 1
ATOM 539 C CA . VAL A 1 75 ? 14.663 -0.862 -9.605 1.00 80.12 75 VAL A CA 1
ATOM 540 C C . VAL A 1 75 ? 13.191 -1.192 -9.356 1.00 80.12 75 VAL A C 1
ATOM 542 O O . VAL A 1 75 ? 12.512 -0.438 -8.662 1.00 80.12 75 VAL A O 1
ATOM 545 N N . HIS A 1 76 ? 12.702 -2.341 -9.832 1.00 80.69 76 HIS A N 1
ATOM 546 C CA . HIS A 1 76 ? 11.322 -2.770 -9.593 1.00 80.69 76 HIS A CA 1
ATOM 547 C C . HIS A 1 76 ? 11.058 -3.026 -8.099 1.00 80.69 76 HIS A C 1
ATOM 549 O O . HIS A 1 76 ? 10.030 -2.607 -7.562 1.00 80.69 76 HIS A O 1
ATOM 555 N N . LEU A 1 77 ? 12.009 -3.647 -7.393 1.00 85.81 77 LEU A N 1
ATOM 556 C CA . LEU A 1 77 ? 11.923 -3.857 -5.942 1.00 85.81 77 LEU A CA 1
ATOM 557 C C . LEU A 1 77 ? 11.870 -2.526 -5.174 1.00 85.81 77 LEU A C 1
ATOM 559 O O . LEU A 1 77 ? 11.014 -2.342 -4.304 1.00 85.81 77 LEU A O 1
ATOM 563 N N . LEU A 1 78 ? 12.726 -1.565 -5.535 1.00 86.94 78 LEU A N 1
ATOM 564 C CA . LEU A 1 78 ? 12.712 -0.223 -4.943 1.00 86.94 78 LEU A CA 1
ATOM 565 C C . LEU A 1 78 ? 11.413 0.534 -5.249 1.00 86.94 78 LEU A C 1
ATOM 567 O O . LEU A 1 78 ? 10.868 1.193 -4.362 1.00 86.94 78 LEU A O 1
ATOM 571 N N . ALA A 1 79 ? 10.872 0.396 -6.460 1.00 83.19 79 ALA A N 1
ATOM 572 C CA . ALA A 1 79 ? 9.582 0.976 -6.822 1.00 83.19 79 ALA A CA 1
ATOM 573 C C . ALA A 1 79 ? 8.440 0.408 -5.959 1.00 83.19 79 ALA A C 1
ATOM 575 O O . ALA A 1 79 ? 7.630 1.175 -5.433 1.00 83.19 79 ALA A O 1
ATOM 576 N N . ARG A 1 80 ? 8.413 -0.911 -5.708 1.00 86.69 80 ARG A N 1
ATOM 577 C CA . ARG A 1 80 ? 7.439 -1.520 -4.777 1.00 86.69 80 ARG A CA 1
ATOM 578 C C . ARG A 1 80 ? 7.558 -0.936 -3.371 1.00 86.69 80 ARG A C 1
ATOM 580 O O . ARG A 1 80 ? 6.536 -0.635 -2.753 1.00 86.69 80 ARG A O 1
ATOM 587 N N . LEU A 1 81 ? 8.779 -0.743 -2.871 1.00 90.06 81 LEU A N 1
ATOM 588 C CA . LEU A 1 81 ? 9.000 -0.119 -1.564 1.00 90.06 81 LEU A CA 1
ATOM 589 C C . LEU A 1 81 ? 8.457 1.316 -1.530 1.00 90.06 81 LEU A C 1
ATOM 591 O O . LEU A 1 81 ? 7.739 1.675 -0.594 1.00 90.06 81 LEU A O 1
ATOM 595 N N . ALA A 1 82 ? 8.746 2.115 -2.559 1.00 88.12 82 ALA A N 1
ATOM 596 C CA . ALA A 1 82 ? 8.240 3.480 -2.672 1.00 88.12 82 ALA A CA 1
ATOM 597 C C . ALA A 1 82 ? 6.702 3.516 -2.656 1.00 88.12 82 ALA A C 1
ATOM 599 O O . ALA A 1 82 ? 6.111 4.314 -1.927 1.00 88.12 82 ALA A O 1
ATOM 600 N N . PHE A 1 83 ? 6.042 2.605 -3.375 1.00 87.62 83 PHE A N 1
ATOM 601 C CA . PHE A 1 83 ? 4.578 2.519 -3.386 1.00 87.62 83 PHE A CA 1
ATOM 602 C C . PHE A 1 83 ? 3.996 2.149 -2.021 1.00 87.62 83 PHE A C 1
ATOM 604 O O . PHE A 1 83 ? 2.996 2.737 -1.607 1.00 87.62 83 PHE A O 1
ATOM 611 N N . VAL A 1 84 ? 4.630 1.230 -1.286 1.00 89.75 84 VAL A N 1
ATOM 612 C CA . VAL A 1 84 ? 4.212 0.891 0.085 1.00 89.75 84 VAL A CA 1
ATOM 613 C C . VAL A 1 84 ? 4.347 2.100 1.009 1.00 89.75 84 VAL A C 1
ATOM 615 O O . VAL A 1 84 ? 3.431 2.373 1.786 1.00 89.75 84 VAL A O 1
ATOM 618 N N . LEU A 1 85 ? 5.446 2.852 0.910 1.00 91.00 85 LEU A N 1
ATOM 619 C CA . LEU A 1 85 ? 5.658 4.059 1.712 1.00 91.00 85 LEU A CA 1
ATOM 620 C C . LEU A 1 85 ? 4.615 5.139 1.404 1.00 91.00 85 LEU A C 1
ATOM 622 O O . LEU A 1 85 ? 4.032 5.696 2.335 1.00 91.00 85 LEU A O 1
ATOM 626 N N . ILE A 1 86 ? 4.335 5.388 0.122 1.00 89.69 86 ILE A N 1
ATOM 627 C CA . ILE A 1 86 ? 3.305 6.341 -0.316 1.00 89.69 86 ILE A CA 1
ATOM 628 C C . ILE A 1 86 ? 1.929 5.905 0.189 1.00 89.69 86 ILE A C 1
ATOM 630 O O . ILE A 1 86 ? 1.216 6.702 0.799 1.00 89.69 86 ILE A O 1
ATOM 634 N N . GLY A 1 87 ? 1.568 4.635 -0.008 1.00 86.56 87 GLY A N 1
ATOM 635 C CA . GLY A 1 87 ? 0.272 4.106 0.405 1.00 86.56 87 GLY A CA 1
ATOM 636 C C . GLY A 1 87 ? 0.046 4.190 1.909 1.00 86.56 87 GLY A C 1
ATOM 637 O O . GLY A 1 87 ? -1.000 4.655 2.368 1.00 86.56 87 GL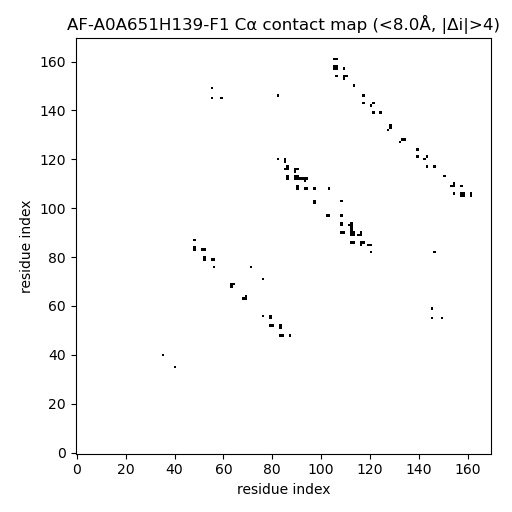Y A O 1
ATOM 638 N N . LEU A 1 88 ? 1.046 3.792 2.694 1.00 88.50 88 LEU A N 1
ATOM 639 C CA . LEU A 1 88 ? 0.951 3.825 4.148 1.00 88.50 88 LEU A CA 1
ATOM 640 C C . LEU A 1 88 ? 1.000 5.256 4.697 1.00 88.50 88 LEU A C 1
ATOM 642 O O . LEU A 1 88 ? 0.293 5.568 5.657 1.00 88.50 88 LEU A O 1
ATOM 646 N N . GLY A 1 89 ? 1.793 6.128 4.072 1.00 87.69 89 GLY A N 1
ATOM 647 C CA . GLY A 1 89 ? 1.848 7.553 4.386 1.00 87.69 89 GLY A CA 1
ATOM 648 C C . GLY A 1 89 ? 0.510 8.246 4.136 1.00 87.69 89 GLY A C 1
ATOM 649 O O . GLY A 1 89 ? -0.004 8.917 5.030 1.00 87.69 89 GLY A O 1
ATOM 650 N N . ALA A 1 90 ? -0.106 8.018 2.973 1.00 86.81 90 ALA A N 1
ATOM 651 C CA . ALA A 1 90 ? -1.433 8.539 2.651 1.00 86.81 90 ALA A CA 1
ATOM 652 C C . ALA A 1 90 ? -2.482 8.084 3.677 1.00 86.81 90 ALA A C 1
ATOM 654 O O . ALA A 1 90 ? -3.277 8.892 4.159 1.00 86.81 90 ALA A O 1
ATOM 655 N N . PHE A 1 91 ? -2.443 6.811 4.079 1.00 85.06 91 PHE A N 1
ATOM 656 C CA . PHE A 1 91 ? -3.345 6.292 5.104 1.00 85.06 91 PHE A CA 1
ATOM 657 C C . PHE A 1 91 ? -3.151 6.978 6.467 1.00 85.06 91 PHE A C 1
ATOM 659 O O . PHE A 1 91 ? -4.136 7.349 7.102 1.00 85.06 91 PHE A O 1
ATOM 666 N N . GLU A 1 92 ? -1.911 7.186 6.923 1.00 86.62 92 GLU A N 1
ATOM 667 C CA . GLU A 1 92 ? -1.633 7.902 8.181 1.00 86.62 92 GLU A CA 1
ATOM 668 C C . GLU A 1 92 ? -2.097 9.366 8.130 1.00 86.62 92 GLU A C 1
ATOM 670 O O . GLU A 1 92 ? -2.647 9.866 9.113 1.00 86.62 92 GLU A O 1
ATOM 675 N N . VAL A 1 93 ? -1.945 10.044 6.986 1.00 86.12 93 VAL A N 1
ATOM 676 C CA . VAL A 1 93 ? -2.436 11.420 6.800 1.00 86.12 93 VAL A CA 1
ATOM 677 C C . VAL A 1 93 ? -3.960 11.473 6.907 1.00 86.12 93 VAL A C 1
ATOM 679 O O . VAL A 1 93 ? -4.495 12.265 7.687 1.00 86.12 93 VAL A O 1
ATOM 682 N N . VAL A 1 94 ? -4.668 10.609 6.173 1.00 84.31 94 VAL A N 1
ATOM 683 C CA . VAL A 1 94 ? -6.140 10.583 6.174 1.00 84.31 94 VAL A CA 1
ATOM 684 C C . VAL A 1 94 ? -6.681 10.147 7.541 1.00 84.31 94 VAL A C 1
ATOM 686 O O . VAL A 1 94 ? -7.647 10.729 8.040 1.00 84.31 94 VAL A O 1
ATOM 689 N N . ASP A 1 95 ? -6.043 9.181 8.207 1.00 82.44 95 ASP A N 1
ATOM 690 C CA . ASP A 1 95 ? -6.428 8.763 9.559 1.00 82.44 95 ASP A CA 1
ATOM 691 C C . ASP A 1 95 ? -6.129 9.847 10.612 1.00 82.44 95 ASP A C 1
ATOM 693 O O . ASP A 1 95 ? -6.917 10.042 11.541 1.00 82.44 95 ASP A O 1
ATOM 697 N N . GLY A 1 96 ? -5.039 10.605 10.457 1.00 83.75 96 GLY A N 1
ATOM 698 C CA . GLY A 1 96 ? -4.740 11.783 11.273 1.00 83.75 96 GLY A CA 1
ATOM 699 C C . GLY A 1 96 ? -5.804 12.873 11.125 1.00 83.75 96 GLY A C 1
ATOM 700 O O . GLY A 1 96 ? -6.306 13.388 12.128 1.00 83.75 96 GLY A O 1
ATOM 701 N N . LEU A 1 97 ? -6.218 13.156 9.886 1.00 81.62 97 LEU A N 1
ATOM 702 C CA . LEU A 1 97 ? -7.341 14.047 9.582 1.00 81.62 97 LEU A CA 1
ATOM 703 C C . LEU A 1 97 ? -8.634 13.548 10.233 1.00 81.62 97 LEU A C 1
ATOM 705 O O . LEU A 1 97 ? -9.310 14.313 10.919 1.00 81.62 97 LEU A O 1
ATOM 709 N N . ARG A 1 98 ? -8.950 12.252 10.123 1.00 82.25 98 ARG A N 1
ATOM 710 C CA . ARG A 1 98 ? -10.124 11.671 10.792 1.00 82.25 98 ARG A CA 1
ATOM 711 C C . ARG A 1 98 ? -10.094 11.900 12.295 1.00 82.25 98 ARG A C 1
ATOM 713 O O . ARG A 1 98 ? -11.113 12.268 12.868 1.00 82.25 98 ARG A O 1
ATOM 720 N N . ARG A 1 99 ? -8.957 11.662 12.953 1.00 80.62 99 ARG A N 1
ATOM 721 C CA . ARG A 1 99 ? -8.835 11.867 14.406 1.00 80.62 99 ARG A CA 1
ATOM 722 C C . ARG A 1 99 ? -9.018 13.334 14.796 1.00 80.62 99 ARG A C 1
ATOM 724 O O . ARG A 1 99 ? -9.510 13.593 15.887 1.00 80.62 99 ARG A O 1
ATOM 731 N N . ARG A 1 100 ? -8.660 14.267 13.908 1.00 78.88 100 ARG A N 1
ATOM 732 C CA . ARG A 1 100 ? -8.820 15.713 14.110 1.00 78.88 100 ARG A CA 1
ATOM 733 C C . ARG A 1 100 ? -10.255 16.205 13.889 1.00 78.88 100 ARG A C 1
ATOM 735 O O . ARG A 1 100 ? -10.696 17.068 14.636 1.00 78.88 100 ARG A O 1
ATOM 742 N N . TYR A 1 101 ? -10.966 15.665 12.897 1.00 75.38 101 TYR A N 1
ATOM 743 C CA . TYR A 1 101 ? -12.302 16.137 12.480 1.00 75.38 101 TYR A CA 1
ATOM 744 C C . TYR A 1 101 ? -13.460 15.173 12.847 1.00 75.38 101 TYR A C 1
ATOM 746 O O . TYR A 1 101 ? -14.625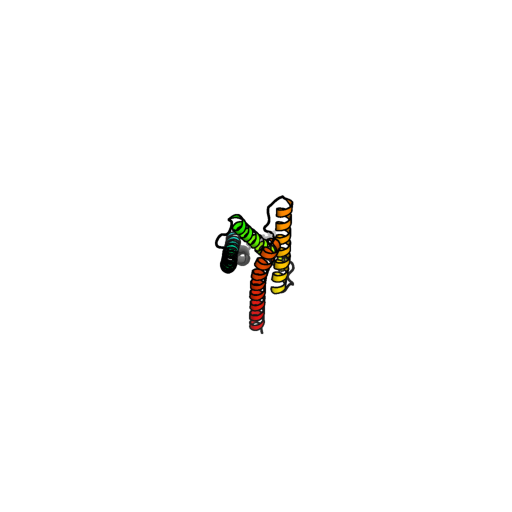 15.437 12.562 1.00 75.38 101 TYR A O 1
ATOM 754 N N . ALA A 1 102 ? -13.131 14.064 13.516 1.00 64.12 102 ALA A N 1
ATOM 755 C CA . ALA A 1 102 ? -13.965 13.221 14.380 1.00 64.12 102 ALA A CA 1
ATOM 756 C C . ALA A 1 102 ? -15.329 12.715 13.859 1.00 64.12 102 ALA A C 1
ATOM 758 O O . ALA A 1 102 ? -16.252 12.573 14.656 1.00 64.12 102 ALA A O 1
ATOM 759 N N . THR A 1 103 ? -15.491 12.385 12.572 1.00 67.31 103 THR A N 1
ATOM 760 C CA . THR A 1 103 ? -16.843 12.042 12.055 1.00 67.31 103 THR A CA 1
ATOM 761 C C . THR A 1 103 ? -16.942 10.922 11.012 1.00 67.31 103 THR A C 1
ATOM 763 O O . THR A 1 103 ? -18.047 10.466 10.733 1.00 67.31 103 THR A O 1
ATOM 766 N N . ALA A 1 104 ? -15.838 10.404 10.462 1.00 75.31 104 ALA A N 1
ATOM 767 C CA . ALA A 1 104 ? -15.904 9.386 9.405 1.00 75.31 104 ALA A CA 1
ATOM 768 C C . ALA A 1 104 ? -15.794 7.937 9.934 1.00 75.31 104 ALA A C 1
ATOM 770 O O . ALA A 1 104 ? -14.943 7.664 10.790 1.00 75.31 104 ALA A O 1
ATOM 771 N N . PRO A 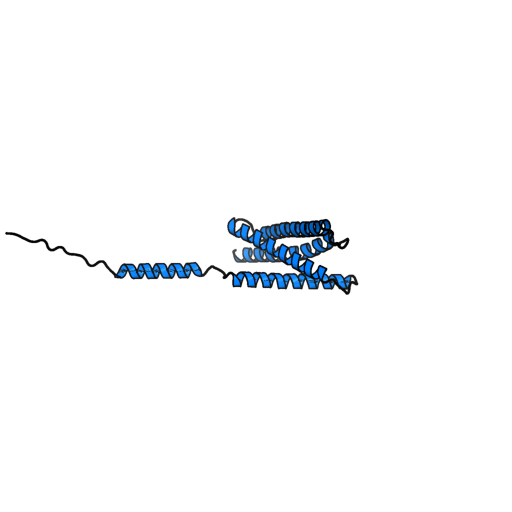1 105 ? -16.579 6.980 9.396 1.00 80.75 105 PRO A N 1
ATOM 772 C CA . PRO A 1 105 ? -16.399 5.558 9.685 1.00 80.75 105 PRO A CA 1
ATOM 773 C C . PRO A 1 105 ? -15.055 5.043 9.134 1.00 80.75 105 PRO A C 1
ATOM 775 O O . PRO A 1 105 ? -14.500 5.598 8.184 1.00 80.75 105 PRO A O 1
ATOM 778 N N . VAL A 1 106 ? -14.508 3.972 9.723 1.00 79.56 106 VAL A N 1
ATOM 779 C CA . VAL A 1 106 ? -13.135 3.507 9.426 1.00 79.56 106 VAL A CA 1
ATOM 780 C C . VAL A 1 106 ? -12.985 3.047 7.974 1.00 79.56 106 VAL A C 1
ATOM 782 O O . VAL A 1 106 ? -11.949 3.294 7.360 1.00 79.56 106 VAL A O 1
ATOM 785 N N . TRP A 1 107 ? -14.019 2.429 7.401 1.00 79.44 107 TRP A N 1
ATOM 786 C CA . TRP A 1 107 ? -14.004 1.997 6.001 1.00 79.44 107 TRP A CA 1
ATOM 787 C C . TRP A 1 107 ? -13.868 3.181 5.030 1.00 79.44 107 TRP A C 1
ATOM 789 O O . TRP A 1 107 ? -13.119 3.083 4.064 1.00 79.44 107 TRP A O 1
ATOM 799 N N . LEU A 1 108 ? -14.508 4.322 5.316 1.00 83.19 108 LEU A N 1
ATOM 800 C CA . LEU A 1 108 ? -14.434 5.513 4.464 1.00 83.19 108 LEU A CA 1
ATOM 801 C C . LEU A 1 108 ? -13.017 6.093 4.451 1.00 83.19 108 LEU A C 1
ATOM 803 O O . LEU A 1 108 ? -12.533 6.552 3.425 1.00 83.19 108 LEU A O 1
ATOM 807 N N . VAL A 1 109 ? -12.327 6.014 5.586 1.00 83.75 109 VAL A N 1
ATOM 808 C CA . VAL A 1 109 ? -10.932 6.458 5.743 1.00 83.75 109 VAL A CA 1
ATOM 809 C C . VAL A 1 109 ? -9.989 5.545 4.975 1.00 83.75 109 VAL A C 1
ATOM 811 O O . VAL A 1 109 ? -9.052 6.031 4.350 1.00 83.75 109 VAL A O 1
ATOM 814 N N . ALA A 1 110 ? -10.259 4.238 4.973 1.00 82.31 110 ALA A N 1
ATOM 815 C CA . ALA A 1 110 ? -9.506 3.288 4.166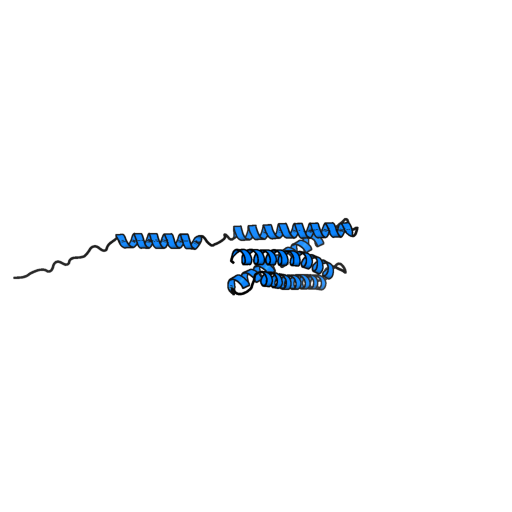 1.00 82.31 110 ALA A CA 1
ATOM 816 C C . ALA A 1 110 ? -9.698 3.538 2.664 1.00 82.31 110 ALA A C 1
ATOM 818 O O . ALA A 1 110 ? -8.712 3.571 1.932 1.00 82.31 110 ALA A O 1
ATOM 819 N N . VAL A 1 111 ? -10.933 3.797 2.219 1.00 87.38 111 VAL A N 1
ATOM 820 C CA . VAL A 1 111 ? -11.228 4.163 0.824 1.00 87.38 111 VAL A CA 1
ATOM 821 C C . VAL A 1 111 ? -10.560 5.487 0.447 1.00 87.38 111 VAL A C 1
ATOM 823 O O . VAL A 1 111 ? -9.877 5.556 -0.568 1.00 87.38 111 VAL A O 1
ATOM 826 N N . ALA A 1 112 ? -10.692 6.529 1.269 1.00 88.56 112 ALA A N 1
ATOM 827 C CA . ALA A 1 112 ? -10.075 7.826 1.003 1.00 88.56 112 ALA A CA 1
ATOM 828 C C . ALA A 1 112 ? -8.538 7.744 0.986 1.00 88.56 112 ALA A C 1
ATOM 830 O O . ALA A 1 112 ? -7.909 8.277 0.077 1.00 88.56 112 ALA A O 1
ATOM 831 N N . GLY A 1 113 ? -7.932 7.029 1.940 1.00 88.12 113 GLY A N 1
ATOM 832 C CA . GLY A 1 113 ? -6.489 6.775 1.960 1.00 88.12 113 GLY A CA 1
ATOM 833 C C . GLY A 1 113 ? -6.014 6.023 0.717 1.00 88.12 113 GLY A C 1
ATOM 834 O O . GLY A 1 113 ? -5.002 6.397 0.130 1.00 88.12 113 GLY A O 1
ATOM 835 N N . TYR A 1 114 ? -6.777 5.022 0.270 1.00 89.56 114 TYR A N 1
ATOM 836 C CA . TYR A 1 114 ? -6.524 4.316 -0.985 1.00 89.56 114 TYR A CA 1
ATOM 837 C C . TYR A 1 114 ? -6.589 5.251 -2.203 1.00 89.56 114 TYR A C 1
ATOM 839 O O . TYR A 1 114 ? -5.675 5.231 -3.024 1.00 89.56 114 TYR A O 1
ATOM 847 N N . LEU A 1 115 ? -7.620 6.099 -2.305 1.00 91.56 115 LEU A N 1
ATOM 848 C CA . LEU A 1 115 ? -7.771 7.044 -3.417 1.00 91.56 115 LEU A CA 1
ATOM 849 C C . LEU A 1 115 ? -6.624 8.063 -3.463 1.00 91.56 115 LEU A C 1
ATOM 851 O O . LEU A 1 115 ? -6.061 8.314 -4.526 1.00 91.56 115 LEU A O 1
ATOM 855 N N . VAL A 1 116 ? -6.232 8.616 -2.314 1.00 91.38 116 VAL A N 1
ATOM 856 C CA . VAL A 1 116 ? -5.077 9.525 -2.232 1.00 91.38 116 VAL A CA 1
ATOM 857 C C . VAL A 1 116 ? -3.798 8.805 -2.656 1.00 91.38 116 VAL A C 1
ATOM 859 O O . VAL A 1 116 ? -3.007 9.349 -3.425 1.00 91.38 116 VAL A O 1
ATOM 862 N N . ALA A 1 117 ? -3.604 7.569 -2.197 1.00 90.31 117 ALA A N 1
ATOM 863 C CA . ALA A 1 117 ? -2.423 6.790 -2.527 1.00 90.31 117 ALA A CA 1
ATOM 864 C C . ALA A 1 117 ? -2.339 6.429 -4.013 1.00 90.31 117 ALA A C 1
ATOM 866 O O . ALA A 1 117 ? -1.276 6.597 -4.604 1.00 90.31 117 ALA A O 1
ATOM 867 N N . ILE A 1 118 ? -3.432 5.969 -4.634 1.00 91.31 118 ILE A N 1
ATOM 868 C CA . ILE A 1 118 ? -3.401 5.596 -6.053 1.00 91.31 118 ILE A CA 1
ATOM 869 C C . ILE A 1 118 ? -3.136 6.822 -6.930 1.00 91.31 118 ILE A C 1
ATOM 871 O O . ILE A 1 118 ? -2.323 6.742 -7.846 1.00 91.31 118 ILE A O 1
ATOM 875 N N . VAL A 1 119 ? -3.720 7.979 -6.598 1.00 93.00 119 VAL A N 1
ATOM 876 C CA . VAL A 1 119 ? -3.418 9.242 -7.287 1.00 93.00 119 VAL A CA 1
ATOM 877 C C . VAL A 1 119 ? -1.941 9.602 -7.130 1.00 93.00 119 VAL A C 1
ATOM 879 O O . VAL A 1 119 ? -1.285 9.903 -8.123 1.00 93.00 119 VAL A O 1
ATOM 882 N N . ALA A 1 120 ? -1.390 9.516 -5.916 1.00 91.31 120 ALA A N 1
ATOM 883 C CA . ALA A 1 120 ? 0.017 9.820 -5.663 1.00 91.31 120 ALA A CA 1
ATOM 884 C C . ALA A 1 120 ? 0.975 8.874 -6.409 1.00 91.31 120 ALA A C 1
ATOM 886 O O . ALA A 1 120 ? 1.980 9.327 -6.954 1.00 91.31 120 ALA A O 1
ATOM 887 N N . ILE A 1 121 ? 0.659 7.578 -6.479 1.00 90.62 121 ILE A N 1
ATOM 888 C CA . ILE A 1 121 ? 1.459 6.588 -7.214 1.00 90.62 121 ILE A CA 1
ATOM 889 C C . ILE A 1 121 ? 1.411 6.867 -8.721 1.00 90.62 121 ILE A C 1
ATOM 891 O O . ILE A 1 121 ? 2.459 6.901 -9.364 1.00 90.62 121 ILE A O 1
ATOM 895 N N . MET A 1 122 ? 0.222 7.107 -9.284 1.00 91.69 122 MET A N 1
ATOM 896 C CA . MET A 1 122 ? 0.072 7.418 -10.712 1.00 91.69 122 MET A CA 1
ATOM 897 C C . MET A 1 122 ? 0.784 8.723 -11.083 1.00 91.69 122 MET A C 1
ATOM 899 O O . MET A 1 122 ? 1.468 8.780 -12.105 1.00 91.69 122 MET A O 1
ATOM 903 N N . LEU A 1 123 ? 0.682 9.747 -10.228 1.00 91.94 123 LEU A N 1
ATOM 904 C CA . LEU A 1 123 ? 1.416 11.000 -10.389 1.00 91.94 123 LEU A CA 1
ATOM 905 C C . LEU A 1 123 ? 2.931 10.763 -10.326 1.00 91.94 123 LEU A C 1
ATOM 907 O O . LEU A 1 123 ? 3.662 11.293 -11.154 1.00 91.94 123 LEU A O 1
ATOM 911 N N . GLY A 1 124 ? 3.404 9.938 -9.389 1.00 87.81 124 GLY A N 1
ATOM 912 C CA . GLY A 1 124 ? 4.819 9.585 -9.268 1.00 87.81 124 GLY A CA 1
ATOM 913 C C . GLY A 1 124 ? 5.365 8.892 -10.518 1.00 87.81 124 GLY A C 1
ATOM 914 O O . GLY A 1 124 ? 6.428 9.267 -11.007 1.00 87.81 124 GLY A O 1
ATOM 915 N N . LEU A 1 125 ? 4.612 7.942 -11.082 1.00 88.94 125 LEU A N 1
ATOM 916 C CA . LEU A 1 125 ? 4.956 7.300 -12.356 1.00 88.94 125 LEU A CA 1
ATOM 917 C C . LEU A 1 125 ? 4.984 8.301 -13.513 1.00 88.94 125 LEU A C 1
ATOM 919 O O . LEU A 1 125 ? 5.897 8.261 -14.333 1.00 88.94 125 LEU A O 1
ATOM 923 N N . TRP A 1 126 ? 4.012 9.215 -13.563 1.00 91.25 126 TRP A N 1
ATOM 924 C CA . TRP A 1 126 ? 3.972 10.281 -14.563 1.00 91.25 126 TRP A CA 1
ATOM 925 C C . TRP A 1 126 ? 5.168 11.227 -14.468 1.00 91.25 126 TRP A C 1
ATOM 927 O O . TRP A 1 126 ? 5.793 11.499 -15.489 1.00 91.25 126 TRP A O 1
ATOM 937 N N . VAL A 1 127 ? 5.543 11.666 -13.264 1.00 88.81 127 VAL A N 1
ATOM 938 C CA . VAL A 1 127 ? 6.742 12.492 -13.061 1.00 88.81 127 VAL A CA 1
ATOM 939 C C . VAL A 1 127 ? 7.994 11.733 -13.496 1.00 88.81 127 VAL A C 1
ATOM 941 O O . VAL A 1 127 ? 8.805 12.287 -14.230 1.00 88.81 127 VAL A O 1
ATOM 944 N N . PHE A 1 128 ? 8.134 10.463 -13.106 1.00 85.69 128 PHE A N 1
ATOM 945 C CA . PHE A 1 128 ? 9.288 9.645 -13.483 1.00 85.69 128 PHE A CA 1
ATOM 946 C C . PHE A 1 128 ? 9.418 9.497 -15.009 1.00 85.69 128 PHE A C 1
ATOM 948 O O . PHE A 1 128 ? 10.498 9.728 -15.559 1.00 85.69 128 PHE A O 1
ATOM 955 N N . ALA A 1 129 ? 8.306 9.214 -15.697 1.00 86.25 129 ALA A N 1
ATOM 956 C CA . ALA A 1 129 ? 8.251 9.151 -17.157 1.00 86.25 129 ALA A CA 1
ATOM 957 C C . ALA A 1 129 ? 8.607 10.501 -17.799 1.00 86.25 129 ALA A C 1
ATOM 959 O O . ALA A 1 129 ? 9.408 10.559 -18.730 1.00 86.25 129 ALA A O 1
ATOM 960 N N . ALA A 1 130 ? 8.060 11.599 -17.269 1.00 87.81 130 ALA A N 1
ATOM 961 C CA . ALA A 1 130 ? 8.312 12.949 -17.767 1.00 87.81 130 ALA A CA 1
ATOM 962 C C . ALA A 1 130 ? 9.781 13.384 -17.604 1.00 87.81 130 ALA A C 1
ATOM 964 O O . ALA A 1 130 ? 10.278 14.166 -18.410 1.00 87.81 130 ALA A O 1
ATOM 965 N N . THR A 1 131 ? 10.491 12.863 -16.599 1.00 87.50 131 THR A N 1
ATOM 966 C CA . THR A 1 131 ? 11.923 13.134 -16.374 1.00 87.50 131 THR A CA 1
ATOM 967 C C . THR A 1 131 ? 12.871 12.253 -17.198 1.00 87.50 131 THR A C 1
ATOM 969 O O . THR A 1 131 ? 14.082 12.319 -16.998 1.00 87.50 131 THR A O 1
ATOM 972 N N . GLY A 1 132 ? 12.346 11.442 -18.123 1.00 83.56 132 GLY A N 1
ATOM 973 C CA . GLY A 1 132 ? 13.146 10.581 -19.000 1.00 83.56 132 GLY A CA 1
ATOM 974 C C . GLY A 1 132 ? 13.446 9.193 -18.430 1.00 83.56 132 GLY A C 1
ATOM 975 O O . GLY A 1 132 ? 14.335 8.511 -18.931 1.00 83.56 132 GLY A O 1
ATOM 976 N N . GLY A 1 133 ? 12.729 8.764 -17.387 1.00 80.12 133 GLY A N 1
ATOM 977 C CA . GLY A 1 133 ? 12.802 7.386 -16.910 1.00 80.12 133 GLY A CA 1
ATOM 978 C C . GLY A 1 133 ? 12.159 6.421 -17.908 1.00 80.12 133 GLY A C 1
ATOM 979 O O . GLY A 1 133 ? 11.040 6.651 -18.365 1.00 80.12 133 GLY A O 1
ATOM 980 N N . GLU A 1 134 ? 12.836 5.317 -18.223 1.00 83.38 134 GLU A N 1
ATOM 981 C CA .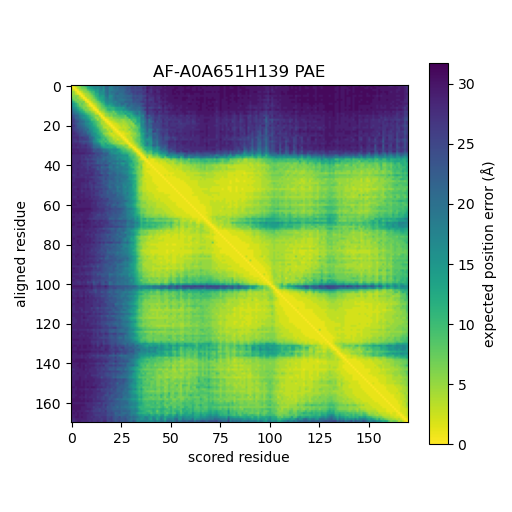 GLU A 1 134 ? 12.240 4.233 -19.007 1.00 83.38 134 GLU A CA 1
ATOM 982 C C . GLU A 1 134 ? 11.240 3.460 -18.141 1.00 83.38 134 GLU A C 1
ATOM 984 O O . GLU A 1 134 ? 11.606 2.766 -17.188 1.00 83.38 134 GLU A O 1
ATOM 989 N N . LEU A 1 135 ? 9.951 3.592 -18.462 1.00 79.38 135 LEU A N 1
ATOM 990 C CA . LEU A 1 135 ? 8.904 2.767 -17.873 1.00 79.38 135 LEU A CA 1
ATOM 991 C C . LEU A 1 13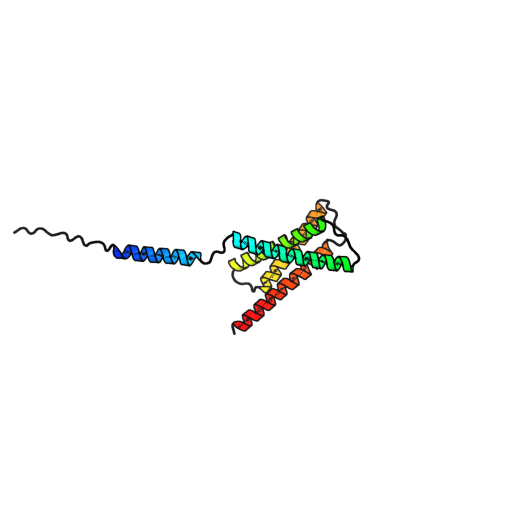5 ? 8.634 1.565 -18.767 1.00 79.38 135 LEU A C 1
ATOM 993 O O . LEU A 1 135 ? 8.541 1.669 -19.988 1.00 79.38 135 LEU A O 1
ATOM 997 N N . HIS A 1 136 ? 8.397 0.426 -18.126 1.00 77.12 136 HIS A N 1
ATOM 998 C CA . HIS A 1 136 ? 7.814 -0.721 -18.801 1.00 77.12 136 HIS A CA 1
ATOM 999 C C . HIS A 1 136 ? 6.466 -0.325 -19.447 1.00 77.12 136 HIS A C 1
ATOM 1001 O O . HIS A 1 136 ? 5.700 0.412 -18.816 1.00 77.12 136 HIS A O 1
ATOM 1007 N N . PRO A 1 137 ? 6.104 -0.845 -20.638 1.00 81.00 137 PRO A N 1
ATOM 1008 C CA . PRO A 1 137 ? 4.853 -0.487 -21.319 1.00 81.00 137 PRO A CA 1
ATOM 1009 C C . PRO A 1 137 ? 3.598 -0.696 -20.463 1.00 81.00 137 PRO A C 1
ATOM 1011 O O . PRO A 1 137 ? 2.603 0.006 -20.617 1.00 81.00 137 PRO A O 1
ATOM 1014 N N . ASN A 1 138 ? 3.657 -1.646 -19.526 1.00 82.19 138 ASN A N 1
ATOM 1015 C CA . ASN A 1 138 ? 2.557 -1.961 -18.617 1.00 82.19 138 ASN A CA 1
ATOM 1016 C C . ASN A 1 138 ? 2.735 -1.389 -17.199 1.00 82.19 138 ASN A C 1
ATOM 1018 O O . ASN A 1 138 ? 1.921 -1.690 -16.333 1.00 82.19 138 ASN A O 1
ATOM 1022 N N . ALA A 1 139 ? 3.733 -0.533 -16.942 1.00 81.69 139 ALA A N 1
ATOM 1023 C CA . ALA A 1 139 ? 4.074 -0.065 -15.591 1.00 81.69 139 ALA A CA 1
ATOM 1024 C C . ALA A 1 139 ? 2.887 0.561 -14.835 1.00 81.69 139 ALA A C 1
ATOM 1026 O O . ALA A 1 139 ? 2.668 0.249 -13.666 1.00 81.69 139 ALA A O 1
ATOM 1027 N N . TYR A 1 140 ? 2.081 1.394 -15.503 1.00 86.00 140 TYR A N 1
ATOM 1028 C CA . TYR A 1 140 ? 0.875 1.986 -14.908 1.00 86.00 140 TYR A CA 1
ATOM 1029 C C . TYR A 1 140 ? -0.164 0.933 -14.529 1.00 86.00 140 TYR A C 1
ATOM 1031 O O . TYR A 1 140 ? -0.711 0.961 -13.427 1.00 86.00 140 TYR A O 1
ATOM 1039 N N . ARG A 1 141 ? -0.423 -0.010 -15.439 1.00 85.62 141 ARG A N 1
ATOM 1040 C CA . ARG A 1 141 ? -1.394 -1.087 -15.239 1.00 85.62 141 ARG A CA 1
ATOM 1041 C C . ARG A 1 141 ? -0.956 -2.002 -14.102 1.00 85.62 141 ARG A C 1
ATOM 1043 O O . ARG A 1 141 ? -1.763 -2.340 -13.240 1.00 85.62 141 ARG A O 1
ATOM 1050 N N . ASP A 1 142 ? 0.315 -2.372 -14.096 1.00 81.56 142 ASP A N 1
ATOM 1051 C CA . ASP A 1 142 ? 0.876 -3.299 -13.123 1.00 81.56 142 ASP A CA 1
ATOM 1052 C C . ASP A 1 142 ? 0.903 -2.650 -11.732 1.00 81.56 142 ASP A C 1
ATOM 1054 O O . ASP A 1 142 ? 0.472 -3.264 -10.756 1.00 81.56 142 ASP A O 1
ATOM 1058 N N . ALA A 1 143 ? 1.299 -1.374 -11.634 1.00 83.44 143 ALA A N 1
ATOM 1059 C CA . ALA A 1 143 ? 1.221 -0.611 -10.389 1.00 83.44 143 ALA A CA 1
ATOM 1060 C C . ALA A 1 143 ? -0.225 -0.476 -9.888 1.00 83.44 143 ALA A C 1
ATOM 1062 O O . ALA A 1 143 ? -0.482 -0.672 -8.698 1.00 83.44 143 ALA A O 1
ATOM 1063 N N . PHE A 1 144 ? -1.172 -0.192 -10.788 1.00 88.50 144 PHE A N 1
ATOM 1064 C CA . PHE A 1 144 ? -2.583 -0.074 -10.441 1.00 88.50 144 PHE A CA 1
ATOM 1065 C C . PHE A 1 144 ? -3.137 -1.381 -9.875 1.00 88.50 144 PHE A C 1
ATOM 1067 O O . PHE A 1 144 ? -3.690 -1.371 -8.776 1.00 88.50 144 PHE A O 1
ATOM 1074 N N . TRP A 1 145 ? -2.967 -2.511 -10.565 1.00 84.62 145 TRP A N 1
ATOM 1075 C CA . TRP A 1 145 ? -3.510 -3.790 -10.096 1.00 84.62 145 TRP A CA 1
ATOM 1076 C C . TRP A 1 145 ? -2.846 -4.276 -8.816 1.00 84.62 145 TRP A C 1
ATOM 1078 O O . TRP A 1 145 ? -3.549 -4.695 -7.895 1.00 84.62 145 TRP A O 1
ATOM 1088 N N . ASN A 1 146 ? -1.522 -4.151 -8.718 1.00 81.00 146 ASN A N 1
ATOM 1089 C CA . ASN A 1 146 ? -0.793 -4.514 -7.508 1.00 81.00 146 ASN A CA 1
ATOM 1090 C C . ASN A 1 146 ? -1.270 -3.697 -6.300 1.00 81.00 146 ASN A C 1
ATOM 1092 O O . ASN A 1 146 ? -1.557 -4.255 -5.239 1.00 81.00 146 ASN A O 1
ATOM 1096 N N . PHE A 1 147 ? -1.417 -2.379 -6.462 1.00 82.81 147 PHE A N 1
ATOM 1097 C CA . PHE A 1 147 ? -1.877 -1.518 -5.377 1.00 82.81 147 PHE A CA 1
ATOM 1098 C C . PHE A 1 147 ? -3.361 -1.730 -5.050 1.00 82.81 147 PHE A C 1
ATOM 1100 O O . PHE A 1 147 ? -3.732 -1.767 -3.878 1.00 82.81 147 PHE A O 1
ATOM 1107 N N . THR A 1 148 ? -4.206 -1.928 -6.065 1.00 88.06 148 THR A N 1
ATOM 1108 C CA . THR A 1 148 ? -5.643 -2.199 -5.897 1.00 88.06 148 THR A CA 1
ATOM 1109 C C . THR A 1 148 ? -5.878 -3.496 -5.138 1.00 88.06 148 THR A C 1
ATOM 1111 O O . THR A 1 148 ? -6.683 -3.514 -4.208 1.00 88.06 148 THR A O 1
ATOM 1114 N N . ALA A 1 149 ? -5.153 -4.566 -5.475 1.00 83.62 149 ALA A N 1
ATOM 1115 C CA . ALA A 1 149 ? -5.277 -5.853 -4.796 1.00 83.62 149 ALA A CA 1
ATOM 1116 C C . ALA A 1 149 ? -4.967 -5.726 -3.295 1.00 83.62 149 ALA A C 1
ATOM 1118 O O . ALA A 1 149 ? -5.764 -6.149 -2.454 1.00 83.62 149 ALA A O 1
ATOM 1119 N N . VAL A 1 150 ? -3.857 -5.067 -2.943 1.00 80.88 150 VAL A N 1
ATOM 1120 C CA . VAL A 1 150 ? -3.493 -4.825 -1.537 1.00 80.88 150 VAL A CA 1
ATOM 1121 C C . VAL A 1 150 ? -4.491 -3.886 -0.854 1.00 80.88 150 VAL A C 1
ATOM 1123 O O . VAL A 1 150 ? -4.937 -4.163 0.261 1.00 80.88 150 VAL A O 1
ATOM 1126 N N . GLY A 1 151 ? -4.875 -2.794 -1.517 1.00 82.81 151 GLY A N 1
ATOM 1127 C CA . GLY A 1 151 ? -5.838 -1.822 -1.001 1.00 82.81 151 GLY A CA 1
ATOM 1128 C C . GLY A 1 151 ? -7.187 -2.460 -0.673 1.00 82.81 151 GLY A C 1
ATOM 1129 O O . GLY A 1 151 ? -7.736 -2.218 0.404 1.00 82.81 151 GLY A O 1
ATOM 1130 N N . LEU A 1 152 ? -7.680 -3.341 -1.545 1.00 86.75 152 LEU A N 1
ATOM 1131 C CA . LEU A 1 152 ? -8.923 -4.077 -1.338 1.00 86.75 152 LEU A CA 1
ATOM 1132 C C . LEU A 1 152 ? -8.843 -4.974 -0.099 1.00 86.75 152 LEU A C 1
ATOM 1134 O O . LEU A 1 152 ? -9.741 -4.926 0.743 1.00 86.75 152 LEU A O 1
ATOM 1138 N N . VAL A 1 153 ? -7.755 -5.736 0.060 1.00 85.19 153 VAL A N 1
ATOM 1139 C CA . VAL A 1 153 ? -7.535 -6.575 1.252 1.00 85.19 153 VAL A CA 1
ATOM 1140 C C . VAL A 1 153 ? -7.573 -5.724 2.522 1.00 85.19 153 VAL A C 1
ATOM 1142 O O . VAL A 1 153 ? -8.262 -6.072 3.482 1.00 85.19 153 VAL A O 1
ATOM 1145 N N . VAL A 1 154 ? -6.891 -4.577 2.524 1.00 80.31 154 VAL A N 1
ATOM 1146 C CA . VAL A 1 154 ? -6.873 -3.657 3.670 1.00 80.31 154 VAL A CA 1
ATOM 1147 C C . VAL A 1 154 ? -8.280 -3.136 3.986 1.00 80.31 154 VAL A C 1
ATOM 1149 O O . VAL A 1 154 ? -8.713 -3.209 5.140 1.00 80.31 154 VAL A O 1
ATOM 1152 N N . ILE A 1 155 ? -9.016 -2.654 2.981 1.00 84.00 155 ILE A N 1
ATOM 1153 C CA . ILE A 1 155 ? -10.385 -2.138 3.145 1.00 84.00 155 ILE A CA 1
ATOM 1154 C C . ILE A 1 155 ? -11.309 -3.223 3.711 1.00 84.00 155 ILE A C 1
ATOM 1156 O O . ILE A 1 155 ? -12.030 -2.960 4.677 1.00 84.00 155 ILE A O 1
ATOM 1160 N N . VAL A 1 156 ? -11.255 -4.446 3.173 1.00 87.56 156 VAL A N 1
ATOM 1161 C CA . VAL A 1 156 ? -12.069 -5.581 3.639 1.00 87.56 156 VAL A CA 1
ATOM 1162 C C . VAL A 1 156 ? -11.753 -5.923 5.094 1.00 87.56 156 VAL A C 1
ATOM 1164 O O . VAL A 1 156 ? -12.672 -6.029 5.907 1.00 87.56 156 VAL A O 1
ATOM 1167 N N . VAL A 1 157 ? -10.472 -6.029 5.463 1.00 85.62 157 VAL A N 1
ATOM 1168 C CA . VAL A 1 157 ? -10.062 -6.309 6.850 1.00 85.62 157 VAL A CA 1
ATOM 1169 C C . VAL A 1 157 ? -10.609 -5.249 7.809 1.00 85.62 157 VAL A C 1
ATOM 1171 O O . VAL A 1 157 ? -11.130 -5.587 8.878 1.00 85.62 157 VAL A O 1
ATOM 1174 N N . PHE A 1 158 ? -10.542 -3.968 7.437 1.00 82.50 158 PHE A N 1
ATOM 1175 C CA . PHE A 1 158 ? -11.094 -2.893 8.260 1.00 82.50 158 PHE A CA 1
ATOM 1176 C C . PHE A 1 158 ? -12.621 -2.939 8.348 1.00 82.50 158 PHE A C 1
ATOM 1178 O O . PHE A 1 158 ? -13.154 -2.813 9.453 1.00 82.50 158 PHE A O 1
ATOM 1185 N N . ALA A 1 159 ? -13.315 -3.165 7.232 1.00 83.31 159 ALA A N 1
ATOM 1186 C CA . ALA A 1 159 ? -14.771 -3.264 7.193 1.00 83.31 159 ALA A CA 1
ATOM 1187 C C . ALA A 1 159 ? -15.287 -4.429 8.054 1.00 83.31 159 ALA A C 1
ATOM 1189 O O . ALA A 1 159 ? -16.190 -4.244 8.873 1.00 83.31 159 ALA A O 1
ATOM 1190 N N . VAL A 1 160 ? -14.661 -5.606 7.949 1.00 87.25 160 VAL A N 1
ATOM 1191 C CA . VAL A 1 160 ? -14.990 -6.781 8.771 1.00 87.25 160 VAL A CA 1
ATOM 1192 C C . VAL A 1 160 ? -14.746 -6.493 10.251 1.00 87.25 160 VAL A C 1
ATOM 1194 O O . VAL A 1 160 ? -15.596 -6.794 11.093 1.00 87.25 160 VAL A O 1
ATOM 1197 N N . ARG A 1 161 ? -13.617 -5.861 10.595 1.00 84.88 161 ARG A N 1
ATOM 1198 C CA . ARG A 1 161 ? -13.314 -5.507 11.988 1.00 84.88 161 ARG A CA 1
ATOM 1199 C C . ARG A 1 161 ? -14.346 -4.543 12.571 1.00 84.88 161 ARG A C 1
ATOM 1201 O O . ARG A 1 161 ? -14.739 -4.714 13.728 1.00 84.88 161 ARG A O 1
ATOM 1208 N N . ASP A 1 162 ? -14.768 -3.544 11.801 1.00 81.56 162 ASP A N 1
ATOM 1209 C CA . ASP A 1 162 ? -15.809 -2.601 12.218 1.00 81.56 162 ASP A CA 1
ATOM 1210 C C . ASP A 1 162 ? -17.160 -3.303 12.387 1.00 81.56 162 ASP A C 1
ATOM 1212 O O . ASP A 1 162 ? -17.813 -3.113 13.414 1.00 81.56 162 ASP A O 1
ATOM 1216 N N . ALA A 1 163 ? -17.536 -4.198 11.468 1.00 83.94 163 ALA A N 1
ATOM 1217 C CA . ALA A 1 163 ? -18.764 -4.985 11.573 1.00 83.94 163 ALA A CA 1
ATOM 1218 C C . ALA A 1 163 ? -18.787 -5.873 12.833 1.00 83.94 163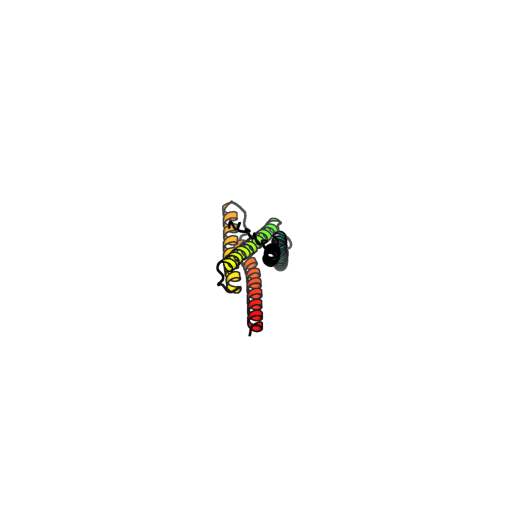 ALA A C 1
ATOM 1220 O O . ALA A 1 163 ? -19.784 -5.901 13.559 1.00 83.94 163 ALA A O 1
ATOM 1221 N N . ILE A 1 164 ? -17.679 -6.555 13.150 1.00 88.56 164 ILE A N 1
ATOM 1222 C CA . ILE A 1 164 ? -17.559 -7.382 14.364 1.00 88.56 164 ILE A CA 1
ATOM 1223 C C . ILE A 1 164 ? -17.662 -6.517 15.629 1.00 88.56 164 ILE A C 1
ATOM 1225 O O . ILE A 1 164 ? -18.339 -6.891 16.588 1.00 88.56 164 ILE A O 1
ATOM 1229 N N . ARG A 1 165 ? -17.012 -5.347 15.649 1.00 83.62 165 ARG A N 1
ATOM 1230 C CA . ARG A 1 165 ? -17.080 -4.420 16.792 1.00 83.62 165 ARG A CA 1
ATOM 1231 C C . ARG A 1 165 ? -18.474 -3.835 16.980 1.00 83.62 165 ARG A C 1
ATOM 1233 O O . ARG A 1 165 ? -18.896 -3.687 18.123 1.00 83.62 165 ARG A O 1
ATOM 1240 N N . ALA A 1 166 ? -19.181 -3.531 15.895 1.00 82.56 166 ALA A N 1
ATOM 1241 C CA . ALA A 1 166 ? -20.561 -3.066 15.950 1.00 82.56 166 ALA A CA 1
ATOM 1242 C C . ALA A 1 166 ? -21.493 -4.137 16.539 1.00 82.56 166 ALA A C 1
ATOM 1244 O O . ALA A 1 166 ? -22.344 -3.805 17.359 1.00 82.56 166 ALA A O 1
ATOM 1245 N N . ARG A 1 167 ? -21.284 -5.419 16.197 1.00 85.31 167 ARG A N 1
ATOM 1246 C CA . ARG A 1 167 ? -22.036 -6.544 16.781 1.00 85.31 167 ARG A CA 1
ATOM 1247 C C . ARG A 1 167 ? -21.763 -6.751 18.270 1.00 85.31 167 ARG A C 1
ATOM 1249 O O . ARG A 1 167 ? -22.687 -7.086 18.983 1.00 85.31 167 ARG A O 1
ATOM 1256 N N . ARG A 1 168 ? -20.533 -6.528 18.750 1.00 83.50 168 ARG A N 1
ATOM 1257 C CA . ARG A 1 168 ? -20.187 -6.652 20.185 1.00 83.50 168 ARG A CA 1
ATOM 1258 C C . ARG A 1 168 ? -20.731 -5.527 21.077 1.00 83.50 168 ARG A C 1
ATOM 1260 O O . ARG A 1 168 ? -20.612 -5.628 22.290 1.00 83.50 168 ARG A O 1
ATOM 1267 N N . ARG A 1 169 ? -21.209 -4.422 20.495 1.00 72.31 169 ARG A N 1
ATOM 1268 C CA . ARG A 1 169 ? -21.757 -3.266 21.232 1.00 72.31 169 ARG A CA 1
ATOM 1269 C C . ARG A 1 169 ? -23.284 -3.300 21.360 1.00 72.31 169 ARG A C 1
ATOM 1271 O O . ARG A 1 169 ? -23.829 -2.419 22.016 1.00 72.31 169 ARG A O 1
ATOM 1278 N N . ARG A 1 170 ? -23.939 -4.246 20.688 1.00 56.16 170 ARG A N 1
ATOM 1279 C CA . ARG A 1 170 ? -25.365 -4.552 20.828 1.00 56.16 170 ARG A CA 1
ATOM 1280 C C . ARG A 1 170 ? -25.509 -5.767 21.728 1.00 56.16 170 ARG A C 1
ATOM 1282 O O . ARG A 1 170 ? -26.521 -5.803 22.448 1.00 56.16 170 ARG A O 1
#

Foldseek 3Di:
DDDDDDDDDDDDPPVVVVVVVVVVVVVVVVVPPPDDDPVNVVVVLVVQLVVQLVVLVVVVCVVCVVVVNNDDDPVVSVLSSVLSCLLSVLLVVLVVVCVVVVDDQPLVSLVRSLVSSLVVSLVVVVVCVVVPHDDDPCNNVVSVVSSVVSSVVVSVVSVVVVVVVVVVVD

Mean predicted aligned error: 12.75 Å

Radius of gyration: 29.1 Å; Cα contacts (8 Å, |Δi|>4): 68; chains: 1; bounding box: 42×71×104 Å

pLDDT: mean 78.77, std 13.5, range [46.94, 93.5]

Solvent-accessible surface area (backbone atoms only — not comparable to full-atom values): 9811 Å² total; per-residue (Å²): 143,84,84,83,83,84,83,83,79,76,79,78,72,73,71,63,58,56,56,53,51,51,52,50,50,54,50,55,57,64,69,54,77,76,67,78,50,71,66,60,51,50,52,54,49,51,52,51,49,53,54,51,40,51,52,52,50,52,52,51,49,55,53,34,47,77,70,73,43,90,77,81,55,74,66,57,56,52,49,52,46,51,49,45,51,45,36,54,48,32,34,51,52,40,49,51,48,40,71,74,71,69,77,73,59,71,46,58,41,42,51,50,11,44,53,53,19,53,51,51,48,54,50,49,52,48,51,42,46,74,74,71,46,90,70,60,97,54,46,68,60,53,51,47,52,58,50,47,56,54,46,48,53,53,33,50,54,47,41,53,53,49,53,54,53,56,60,73,75,108

Sequence (170 aa):
MSTRPHTDLAPVPVAEADDAAATSAARRTASGAGQVTPLARLRRFGLRVCVLYTALTVTSSVLALAQGQESDTHVHLLARLAFVLIGLGAFEVVDGLRRRYATAPVWLVAVAGYLVAIVAIMLGLWVFAATGGELHPNAYRDAFWNFTAVGLVVIVVFAVRDAIRARRRR

Secondary structure (DSSP, 8-state):
--PPPP---PPP-THHHHHHHHHHHHHHHHHHTT---HHHHHHHHHHHHHHHHHHHHHHHHHHHHHTT-----HHHHHHHHHHHHHHHHHHHHHHHHHHHH----HHHHHHHHHHHHHHHHHHHHHHHHHTT----TTHHHHHHHHHHHHHHHHHHHHHHHHHHHHHTT-